Protein AF-A0A3N5TPE9-F1 (afdb_monomer_lite)

Structure (mmCIF, N/CA/C/O backbone):
data_AF-A0A3N5TPE9-F1
#
_entry.id   AF-A0A3N5TPE9-F1
#
loop_
_atom_site.group_PDB
_atom_site.id
_atom_site.type_symbol
_atom_site.label_atom_id
_atom_site.label_alt_id
_atom_site.label_comp_id
_atom_site.label_asym_id
_atom_site.label_entity_id
_atom_site.label_seq_id
_atom_site.pdbx_PDB_ins_code
_atom_site.Cartn_x
_atom_site.Cartn_y
_atom_site.Cartn_z
_atom_site.occupancy
_atom_site.B_iso_or_equiv
_atom_site.auth_seq_id
_atom_site.auth_comp_id
_atom_site.auth_asym_id
_atom_site.auth_atom_id
_atom_site.pdbx_PDB_model_num
ATOM 1 N N . GLY A 1 1 ? 5.278 -2.633 16.145 1.00 64.94 1 GLY A N 1
ATOM 2 C CA . GLY A 1 1 ? 4.215 -2.114 15.272 1.00 64.94 1 GLY A CA 1
ATOM 3 C C . GLY A 1 1 ? 4.598 -0.727 14.835 1.00 64.94 1 GLY A C 1
ATOM 4 O O . GLY A 1 1 ? 4.338 0.206 15.578 1.00 64.94 1 GLY A O 1
ATOM 5 N N . ASP A 1 2 ? 5.278 -0.616 13.697 1.00 87.12 2 ASP A N 1
ATOM 6 C CA . ASP A 1 2 ? 5.661 0.682 13.139 1.00 87.12 2 ASP A CA 1
ATOM 7 C C . ASP A 1 2 ? 4.779 0.991 11.929 1.00 87.12 2 ASP A C 1
ATOM 9 O O . ASP A 1 2 ? 3.727 1.596 12.103 1.00 87.12 2 ASP A O 1
ATOM 13 N N . THR A 1 3 ? 5.069 0.436 10.752 1.00 92.31 3 THR A N 1
ATOM 14 C CA . THR A 1 3 ? 4.098 0.395 9.647 1.00 92.31 3 THR A CA 1
ATOM 15 C C . THR A 1 3 ? 2.907 -0.497 10.004 1.00 92.31 3 THR A C 1
ATOM 17 O O . THR A 1 3 ? 3.073 -1.562 10.609 1.00 92.31 3 THR A O 1
ATOM 20 N N . CYS A 1 4 ? 1.691 -0.073 9.648 1.00 97.31 4 CYS A N 1
ATOM 21 C CA . CYS A 1 4 ? 0.500 -0.894 9.834 1.00 97.31 4 CYS A CA 1
ATOM 22 C C . CYS A 1 4 ? 0.614 -2.219 9.067 1.00 97.31 4 CYS A C 1
ATOM 24 O O . CYS A 1 4 ? 0.850 -2.229 7.859 1.00 97.31 4 CYS A O 1
ATOM 26 N N . GLY A 1 5 ? 0.399 -3.341 9.763 1.00 97.81 5 GLY A N 1
ATOM 27 C CA . GLY A 1 5 ? 0.522 -4.677 9.175 1.00 97.81 5 GLY A CA 1
ATOM 28 C C . GLY A 1 5 ? -0.431 -4.914 8.001 1.00 97.81 5 GLY A C 1
ATOM 29 O O . GLY A 1 5 ? -0.053 -5.578 7.042 1.00 97.81 5 GLY A O 1
ATOM 30 N N . ALA A 1 6 ? -1.627 -4.319 8.029 1.00 98.12 6 ALA A N 1
ATOM 31 C CA . ALA A 1 6 ? -2.589 -4.406 6.933 1.00 98.12 6 ALA A CA 1
ATOM 32 C C . ALA A 1 6 ? -2.110 -3.670 5.670 1.00 98.12 6 ALA A C 1
ATOM 34 O O . ALA A 1 6 ? -2.244 -4.190 4.562 1.00 98.12 6 ALA A O 1
ATOM 35 N N . VAL A 1 7 ? -1.495 -2.492 5.834 1.00 97.88 7 VAL A N 1
ATOM 36 C CA . VAL A 1 7 ? -0.905 -1.723 4.725 1.00 97.88 7 VAL A CA 1
ATOM 37 C C . VAL A 1 7 ? 0.259 -2.502 4.120 1.00 97.88 7 VAL A C 1
ATOM 39 O O . VAL A 1 7 ? 0.278 -2.732 2.913 1.00 97.88 7 VAL A O 1
ATOM 42 N N . SER A 1 8 ? 1.186 -2.977 4.959 1.00 97.69 8 SER A N 1
ATOM 43 C CA . SER A 1 8 ? 2.323 -3.786 4.510 1.00 97.69 8 SER A CA 1
ATOM 44 C C . SER A 1 8 ? 1.872 -5.063 3.802 1.00 97.69 8 SER A C 1
ATOM 46 O O . SER A 1 8 ? 2.349 -5.356 2.710 1.00 97.69 8 SER A O 1
ATOM 48 N N . GLY A 1 9 ? 0.922 -5.801 4.383 1.00 98.06 9 GLY A N 1
ATOM 49 C CA . GLY A 1 9 ? 0.377 -7.021 3.787 1.00 98.06 9 GLY A CA 1
ATOM 50 C C . GLY A 1 9 ? -0.272 -6.768 2.427 1.00 98.06 9 GLY A C 1
ATOM 51 O O . GLY A 1 9 ? -0.049 -7.532 1.494 1.00 98.06 9 GLY A O 1
ATOM 52 N N . SER A 1 10 ? -0.992 -5.655 2.283 1.00 98.38 10 SER A N 1
ATOM 53 C CA . SER A 1 10 ? -1.613 -5.259 1.013 1.00 98.38 10 SER A CA 1
ATOM 54 C C . SER A 1 10 ? -0.573 -4.938 -0.059 1.00 98.38 10 SER A C 1
ATOM 56 O O . SER A 1 10 ? -0.678 -5.425 -1.182 1.00 98.38 10 SER A O 1
ATOM 58 N N . VAL A 1 11 ? 0.471 -4.174 0.286 1.00 97.50 11 VAL A N 1
ATOM 59 C CA . VAL A 1 11 ? 1.579 -3.871 -0.638 1.00 97.50 11 VAL A CA 1
ATOM 60 C C . VAL A 1 11 ? 2.282 -5.153 -1.084 1.00 97.50 11 VAL A C 1
ATOM 62 O O . VAL A 1 11 ? 2.547 -5.316 -2.273 1.00 97.50 11 VAL A O 1
ATOM 65 N N . LEU A 1 12 ? 2.546 -6.079 -0.158 1.00 97.62 12 LEU A N 1
ATOM 66 C CA . LEU A 1 12 ? 3.177 -7.362 -0.473 1.00 97.62 12 LEU A CA 1
ATOM 67 C C . LEU A 1 12 ? 2.289 -8.239 -1.364 1.00 97.62 12 LEU A C 1
ATOM 69 O O . LEU A 1 12 ? 2.790 -8.809 -2.330 1.00 97.62 12 LEU A O 1
ATOM 73 N N . ALA A 1 13 ? 0.985 -8.316 -1.086 1.00 98.19 13 ALA A N 1
ATOM 74 C CA . ALA A 1 13 ? 0.041 -9.099 -1.882 1.00 98.19 13 ALA A CA 1
ATOM 75 C C . ALA A 1 13 ? -0.053 -8.582 -3.326 1.00 98.19 13 ALA A C 1
ATOM 77 O O . ALA A 1 13 ? 0.072 -9.356 -4.272 1.00 98.19 13 ALA A O 1
ATOM 78 N N . VAL A 1 14 ? -0.195 -7.265 -3.508 1.00 98.25 14 VAL A N 1
ATOM 79 C CA . VAL A 1 14 ? -0.195 -6.645 -4.842 1.00 98.25 14 VAL A CA 1
ATOM 80 C C . VAL A 1 14 ? 1.173 -6.805 -5.512 1.00 98.25 14 VAL A C 1
ATOM 82 O O . VAL A 1 14 ? 1.252 -7.066 -6.711 1.00 98.25 14 VAL A O 1
ATOM 85 N N . GLY A 1 15 ? 2.261 -6.703 -4.745 1.00 96.88 15 GLY A N 1
ATOM 86 C CA . GLY A 1 15 ? 3.629 -6.918 -5.218 1.00 96.88 15 GLY A CA 1
ATOM 87 C C . GLY A 1 15 ? 3.886 -8.329 -5.739 1.00 96.88 15 GLY A C 1
ATOM 88 O O . GLY A 1 15 ? 4.592 -8.478 -6.731 1.00 96.88 15 GLY A O 1
ATOM 89 N N . ALA A 1 16 ? 3.273 -9.348 -5.139 1.00 96.50 16 ALA A N 1
ATOM 90 C CA . ALA A 1 16 ? 3.388 -10.730 -5.599 1.00 96.50 16 ALA A CA 1
ATOM 91 C C . ALA A 1 16 ? 2.752 -10.963 -6.982 1.00 96.50 16 ALA A C 1
ATOM 93 O O . ALA A 1 16 ? 3.169 -11.872 -7.693 1.00 96.50 16 ALA A O 1
ATOM 94 N N . VAL A 1 17 ? 1.769 -10.144 -7.371 1.00 96.62 17 VAL A N 1
ATOM 95 C CA . VAL A 1 17 ? 1.078 -10.251 -8.668 1.00 96.62 17 VAL A CA 1
ATOM 96 C C . VAL A 1 17 ? 1.683 -9.301 -9.699 1.00 96.62 17 VAL A C 1
ATOM 98 O O . VAL A 1 17 ? 2.024 -9.706 -10.808 1.00 96.62 17 VAL A O 1
ATOM 101 N N . HIS A 1 18 ? 1.843 -8.028 -9.334 1.00 95.62 18 HIS A N 1
ATOM 102 C CA . HIS A 1 18 ? 2.205 -6.967 -10.277 1.00 95.62 18 HIS A CA 1
ATOM 103 C C . HIS A 1 18 ? 3.663 -6.524 -10.192 1.00 95.62 18 HIS A C 1
ATOM 105 O O . HIS A 1 18 ? 4.101 -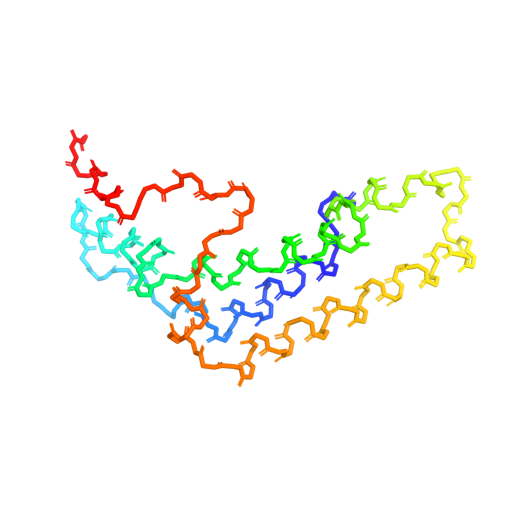5.753 -11.047 1.00 95.62 18 HIS A O 1
ATOM 111 N N . GLY A 1 19 ? 4.419 -6.985 -9.193 1.00 92.88 19 GLY A N 1
ATOM 112 C CA . GLY A 1 19 ? 5.810 -6.600 -8.967 1.00 92.88 19 GLY A CA 1
ATOM 113 C C . GLY A 1 19 ? 6.788 -7.068 -10.044 1.00 92.88 19 GLY A C 1
ATOM 114 O O . GLY A 1 19 ? 6.421 -7.574 -11.106 1.00 92.88 19 GLY A O 1
ATOM 115 N N . ARG A 1 20 ? 8.078 -6.852 -9.774 1.00 89.88 20 ARG A N 1
ATOM 116 C CA . ARG A 1 20 ? 9.152 -7.330 -10.652 1.00 89.88 20 ARG A CA 1
ATOM 117 C C . ARG A 1 20 ? 9.272 -8.846 -10.528 1.00 89.88 20 ARG A C 1
ATOM 119 O O . ARG A 1 20 ? 9.470 -9.348 -9.428 1.00 89.88 20 ARG A O 1
ATOM 126 N N . SER A 1 21 ? 9.204 -9.542 -11.658 1.00 85.94 21 SER A N 1
ATOM 127 C CA . SER A 1 21 ? 9.455 -10.985 -11.752 1.00 85.94 21 SER A CA 1
ATOM 128 C C . SER A 1 21 ? 10.941 -11.323 -11.897 1.00 85.94 21 SER A C 1
ATOM 130 O O . SER A 1 21 ? 11.347 -12.440 -11.593 1.00 85.94 21 SER A O 1
ATOM 132 N N . SER A 1 22 ? 11.754 -10.370 -12.360 1.00 87.06 22 SER A N 1
ATOM 133 C CA . SER A 1 22 ? 13.193 -10.528 -12.578 1.00 87.06 22 SER A CA 1
ATOM 134 C C . SER A 1 22 ? 13.950 -9.216 -12.344 1.00 87.06 22 SER A C 1
ATOM 136 O O . SER A 1 22 ? 13.367 -8.126 -12.290 1.00 87.06 22 SER A O 1
ATOM 138 N N . LEU A 1 23 ? 15.266 -9.333 -12.167 1.00 84.31 23 LEU A N 1
ATOM 139 C CA . LEU A 1 23 ? 16.191 -8.200 -12.167 1.00 84.31 23 LEU A CA 1
ATOM 140 C C . LEU A 1 23 ? 16.536 -7.799 -13.615 1.00 84.31 23 LEU A C 1
ATOM 142 O O . LEU A 1 23 ? 16.371 -8.621 -14.517 1.00 84.31 23 LEU A O 1
ATOM 146 N N . PRO A 1 24 ? 17.008 -6.560 -13.857 1.00 83.25 24 PRO A N 1
ATOM 147 C CA . PRO A 1 24 ? 17.570 -6.191 -15.155 1.00 83.25 24 PRO A CA 1
ATOM 148 C C . PRO A 1 24 ? 18.713 -7.140 -15.543 1.00 83.25 24 PRO A C 1
ATOM 150 O O . PRO A 1 24 ? 19.563 -7.439 -14.709 1.00 83.25 24 PRO A O 1
ATOM 153 N N . GLU A 1 25 ? 18.732 -7.598 -16.796 1.00 87.06 25 GLU A N 1
ATOM 154 C CA . GLU A 1 25 ? 19.787 -8.486 -17.322 1.00 87.06 25 GLU A CA 1
ATOM 155 C C . GLU A 1 25 ? 21.067 -7.727 -17.702 1.00 87.06 25 GLU A C 1
ATOM 157 O O . GLU A 1 25 ? 22.145 -8.310 -17.777 1.00 87.06 25 GLU A O 1
ATOM 162 N N . VAL A 1 26 ? 20.944 -6.421 -17.946 1.00 85.69 26 VAL A N 1
ATOM 163 C CA . VAL A 1 26 ? 22.068 -5.519 -18.214 1.00 85.69 26 VAL A CA 1
ATOM 164 C C . VAL A 1 26 ? 22.682 -5.024 -16.905 1.00 85.69 26 VAL A C 1
ATOM 166 O O . VAL A 1 26 ? 21.994 -4.924 -15.889 1.00 85.69 26 VAL A O 1
ATOM 169 N N . GLU A 1 27 ? 23.965 -4.666 -16.941 1.00 88.12 27 GLU A N 1
ATOM 170 C CA . GLU A 1 27 ? 24.700 -4.105 -15.802 1.00 88.12 27 GLU A CA 1
ATOM 171 C C . GLU A 1 27 ? 24.998 -2.604 -15.987 1.00 88.12 27 GLU A C 1
ATOM 173 O O . GLU A 1 27 ? 24.778 -2.009 -17.044 1.00 88.12 27 GLU A O 1
ATOM 178 N N . GLY A 1 28 ? 25.497 -1.956 -14.934 1.00 87.62 28 GLY A N 1
ATOM 179 C CA . GLY A 1 28 ? 25.945 -0.564 -14.993 1.00 87.62 28 GLY A CA 1
ATOM 180 C C . GLY A 1 28 ? 24.816 0.457 -15.192 1.00 87.62 28 GLY A C 1
ATOM 181 O O . GLY A 1 28 ? 23.687 0.282 -14.730 1.00 87.62 28 GLY A O 1
ATOM 182 N N . LYS A 1 29 ? 25.133 1.579 -15.849 1.00 86.50 29 LYS A N 1
ATOM 183 C CA . LYS A 1 29 ? 24.220 2.733 -15.983 1.00 86.50 29 LYS A CA 1
ATOM 184 C C . LYS A 1 29 ? 22.934 2.401 -16.750 1.00 86.50 29 LYS A C 1
ATOM 186 O O . LYS A 1 29 ? 21.882 2.971 -16.461 1.00 86.50 29 LYS A O 1
ATOM 191 N N . GLU A 1 30 ? 23.001 1.466 -17.691 1.00 85.44 30 GLU A N 1
ATOM 192 C CA . GLU A 1 30 ? 21.846 1.028 -18.481 1.00 85.44 30 GLU A CA 1
ATOM 193 C C . GLU A 1 30 ? 20.838 0.255 -17.623 1.00 85.44 30 GLU A C 1
ATOM 195 O O . GLU A 1 30 ? 19.636 0.508 -17.713 1.00 85.44 30 GLU A O 1
ATOM 200 N N . ALA A 1 31 ? 21.322 -0.586 -16.703 1.00 87.06 31 ALA A N 1
ATOM 201 C CA . ALA A 1 31 ? 20.495 -1.294 -15.725 1.00 87.06 31 ALA A CA 1
ATOM 202 C C . ALA A 1 31 ? 19.713 -0.343 -14.823 1.00 87.06 31 ALA A C 1
ATOM 204 O O . ALA A 1 31 ? 18.522 -0.539 -14.574 1.00 87.06 31 ALA A O 1
ATOM 205 N N . VAL A 1 32 ? 20.384 0.711 -14.355 1.00 86.25 32 VAL A N 1
ATOM 206 C CA . VAL A 1 32 ? 19.779 1.739 -13.504 1.00 86.25 32 VAL A CA 1
ATOM 207 C C . VAL A 1 32 ? 18.683 2.479 -14.262 1.00 86.25 32 VAL A C 1
ATOM 209 O O . VAL A 1 32 ? 17.588 2.656 -13.727 1.00 86.25 32 VAL A O 1
ATOM 212 N N . LYS A 1 33 ? 18.943 2.868 -15.516 1.00 85.44 33 LYS A N 1
ATOM 213 C CA . LYS A 1 33 ? 17.959 3.558 -16.357 1.00 85.44 33 LYS A CA 1
ATOM 214 C C . LYS A 1 33 ? 16.740 2.675 -16.637 1.00 85.44 33 LYS A C 1
ATOM 216 O O . LYS A 1 33 ? 15.615 3.117 -16.420 1.00 85.44 33 LYS A O 1
ATOM 221 N N . TYR A 1 34 ? 16.961 1.421 -17.028 1.00 85.69 34 TYR A N 1
ATOM 222 C CA . TYR A 1 34 ? 15.885 0.459 -17.264 1.00 85.69 34 TYR A CA 1
ATOM 223 C C . TYR A 1 34 ? 15.050 0.213 -15.998 1.00 85.69 34 TYR A C 1
ATOM 225 O O . TYR A 1 34 ? 13.820 0.247 -16.033 1.00 85.69 34 TYR A O 1
ATOM 233 N N . ALA A 1 35 ? 15.702 0.024 -14.846 1.00 88.06 35 ALA A N 1
ATOM 234 C CA . ALA A 1 35 ? 15.010 -0.143 -13.571 1.00 88.06 35 ALA A CA 1
ATOM 235 C C . ALA A 1 35 ? 14.195 1.100 -13.189 1.00 88.06 35 ALA A C 1
ATOM 237 O O . ALA A 1 35 ? 13.080 0.969 -12.684 1.00 88.06 35 ALA A O 1
ATOM 238 N N . ALA A 1 36 ? 14.727 2.298 -13.430 1.00 87.06 36 ALA A N 1
ATOM 239 C CA . ALA A 1 36 ? 14.021 3.539 -13.158 1.00 87.06 36 ALA A CA 1
ATOM 240 C C . ALA A 1 36 ? 12.785 3.703 -14.057 1.00 87.06 36 ALA A C 1
ATOM 242 O O . ALA A 1 36 ? 11.721 4.048 -13.549 1.00 87.06 36 ALA A O 1
ATOM 243 N N . GLU A 1 37 ? 12.877 3.374 -15.347 1.00 87.50 37 GLU A N 1
ATOM 244 C CA . GLU A 1 37 ? 11.729 3.375 -16.265 1.00 87.50 37 GLU A CA 1
ATOM 245 C C . GLU A 1 37 ? 10.655 2.368 -15.828 1.00 87.50 37 GLU A C 1
ATOM 247 O O . GLU A 1 37 ? 9.486 2.726 -15.720 1.00 87.50 37 GLU A O 1
ATOM 252 N N . GLN A 1 38 ? 11.045 1.144 -15.462 1.00 89.62 38 GLN A N 1
ATOM 253 C CA . GLN A 1 38 ? 10.120 0.118 -14.963 1.00 89.62 38 GLN A CA 1
ATOM 254 C C . GLN A 1 38 ? 9.406 0.524 -13.662 1.00 89.62 38 GLN A C 1
ATOM 256 O O . GLN A 1 38 ? 8.240 0.188 -13.447 1.00 89.62 38 GLN A O 1
ATOM 261 N N . LEU A 1 39 ? 10.095 1.222 -12.755 1.00 89.81 39 LEU A N 1
ATOM 262 C CA . LEU A 1 39 ? 9.529 1.613 -11.463 1.00 89.81 39 LEU A CA 1
ATOM 263 C C . LEU A 1 39 ? 8.717 2.909 -11.536 1.00 89.81 39 LEU A C 1
ATOM 265 O O . LEU A 1 39 ? 7.629 2.968 -10.960 1.00 89.81 39 LEU A O 1
ATOM 269 N N . TYR A 1 40 ? 9.235 3.928 -12.221 1.00 89.12 40 TYR A N 1
ATOM 270 C CA . TYR A 1 40 ? 8.737 5.305 -12.159 1.00 89.12 40 TYR A CA 1
ATOM 271 C C . TYR A 1 40 ? 8.127 5.824 -13.467 1.00 89.12 40 TYR A C 1
ATOM 273 O O . TYR A 1 40 ? 7.483 6.881 -13.458 1.00 89.12 40 TYR A O 1
ATOM 281 N N . GLY A 1 41 ? 8.305 5.095 -14.573 1.00 88.38 41 GLY A N 1
ATOM 282 C CA . GLY A 1 41 ? 7.756 5.429 -15.885 1.00 88.38 41 GLY A CA 1
ATOM 283 C C . GLY A 1 41 ? 6.228 5.439 -15.919 1.00 88.38 41 GLY A C 1
ATOM 284 O O . GLY A 1 41 ? 5.555 5.368 -14.891 1.00 88.38 41 GLY A O 1
ATOM 285 N N . LYS A 1 42 ? 5.658 5.558 -17.117 1.00 90.75 42 LYS A N 1
ATOM 286 C CA . LYS A 1 42 ? 4.207 5.569 -17.347 1.00 90.75 42 LYS A CA 1
ATOM 287 C C . LYS A 1 42 ? 3.913 4.690 -18.570 1.00 90.75 42 LYS A C 1
ATOM 289 O O . LYS A 1 42 ? 3.890 5.212 -19.684 1.00 90.75 42 LYS A O 1
ATOM 294 N N . PRO A 1 43 ? 3.792 3.363 -18.393 1.00 92.56 43 PRO A N 1
ATOM 295 C CA . PRO A 1 43 ? 3.529 2.653 -17.134 1.00 92.56 43 PRO A CA 1
ATOM 296 C C . PRO A 1 43 ? 4.747 2.489 -16.197 1.00 92.56 43 PRO A C 1
ATOM 298 O O . PRO A 1 43 ? 5.863 2.285 -16.663 1.00 92.56 43 PRO A O 1
ATOM 301 N N . GLY A 1 44 ? 4.528 2.536 -14.875 1.00 91.88 44 GLY A N 1
ATOM 302 C CA . GLY A 1 44 ? 5.547 2.301 -13.840 1.00 91.88 44 GLY A CA 1
ATOM 303 C C . GLY A 1 44 ? 4.992 1.656 -12.562 1.00 91.88 44 GLY A C 1
ATOM 304 O O . GLY A 1 44 ? 3.943 2.049 -12.048 1.00 91.88 44 GLY A O 1
ATOM 305 N N . LEU A 1 45 ? 5.700 0.658 -12.022 1.00 93.31 45 LEU A N 1
ATOM 306 C CA . LEU A 1 45 ? 5.215 -0.193 -10.923 1.00 93.31 45 LEU A CA 1
ATOM 307 C C . LEU A 1 45 ? 4.901 0.560 -9.628 1.00 93.31 45 LEU A C 1
ATOM 309 O O . LEU A 1 45 ? 3.953 0.209 -8.925 1.00 93.31 45 LEU A O 1
ATOM 313 N N . TYR A 1 46 ? 5.664 1.602 -9.290 1.00 92.19 46 TYR A N 1
ATOM 314 C CA . TYR A 1 46 ? 5.423 2.338 -8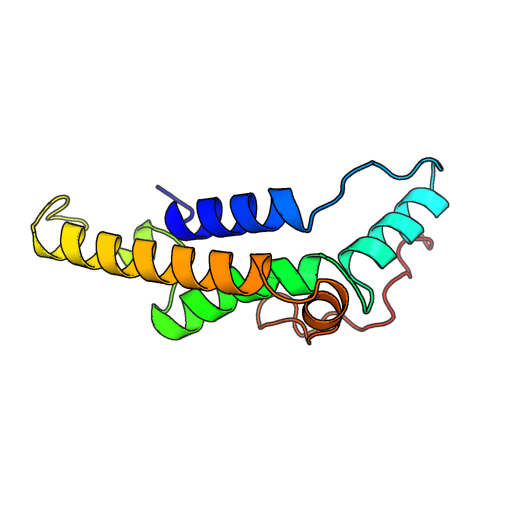.049 1.00 92.19 46 TYR A CA 1
ATOM 315 C C . TYR A 1 46 ? 4.082 3.067 -8.075 1.00 92.19 46 TYR A C 1
ATOM 317 O O . TYR A 1 46 ? 3.491 3.236 -7.016 1.00 92.19 46 TYR A O 1
ATOM 325 N N . ARG A 1 47 ? 3.538 3.406 -9.250 1.00 92.81 47 ARG A N 1
ATOM 326 C CA . ARG A 1 47 ? 2.198 4.008 -9.377 1.00 92.81 47 ARG A CA 1
ATOM 327 C C . ARG A 1 47 ? 1.091 3.051 -8.932 1.00 92.81 47 ARG A C 1
ATOM 329 O O . ARG A 1 47 ? 0.062 3.495 -8.432 1.00 92.81 47 ARG A O 1
ATOM 336 N N . ILE A 1 48 ? 1.322 1.741 -9.028 1.00 95.56 48 ILE A N 1
ATOM 337 C CA . ILE A 1 48 ? 0.415 0.716 -8.499 1.00 95.56 48 ILE A CA 1
ATOM 338 C C . ILE A 1 48 ? 0.463 0.726 -6.969 1.00 95.56 48 ILE A C 1
ATOM 340 O O . ILE A 1 48 ? -0.541 0.978 -6.307 1.00 95.56 48 ILE A O 1
ATOM 344 N N . PHE A 1 49 ? 1.648 0.495 -6.395 1.00 94.12 49 PHE A N 1
ATOM 345 C CA . PHE A 1 49 ? 1.803 0.344 -4.943 1.00 94.12 49 PHE A CA 1
ATOM 346 C C . PHE A 1 49 ? 1.481 1.619 -4.181 1.00 94.12 49 PHE A C 1
ATOM 348 O O . PHE A 1 49 ? 0.999 1.561 -3.053 1.00 94.12 49 PHE A O 1
ATOM 355 N N . ASN A 1 50 ? 1.718 2.771 -4.804 1.00 92.88 50 ASN A N 1
ATOM 356 C CA . ASN A 1 50 ? 1.481 4.067 -4.205 1.00 92.88 50 ASN A CA 1
ATOM 357 C C . ASN A 1 50 ? -0.005 4.350 -3.941 1.00 92.88 50 ASN A C 1
ATOM 359 O O . ASN A 1 50 ? -0.318 5.143 -3.060 1.00 92.88 50 ASN A O 1
ATOM 363 N N . GLN A 1 51 ? -0.926 3.661 -4.615 1.00 95.25 51 GLN A N 1
ATOM 364 C CA . GLN A 1 51 ? -2.361 3.814 -4.361 1.00 95.25 51 GLN A CA 1
ATOM 365 C C . GLN A 1 51 ? -2.763 3.319 -2.963 1.00 95.25 51 GLN A C 1
ATOM 367 O O . GLN A 1 51 ? -3.644 3.905 -2.343 1.00 95.25 51 GLN A O 1
ATOM 372 N N . ILE A 1 52 ? -2.101 2.286 -2.430 1.00 96.75 52 ILE A N 1
ATOM 373 C CA . ILE A 1 52 ? -2.467 1.656 -1.151 1.00 96.75 52 ILE A CA 1
ATOM 374 C C . ILE A 1 52 ? -2.264 2.604 0.044 1.00 96.75 52 ILE A C 1
ATOM 376 O O . ILE A 1 52 ? -3.245 2.900 0.729 1.00 96.75 52 ILE A O 1
ATOM 380 N N . PRO A 1 53 ? -1.043 3.107 0.331 1.00 95.56 53 PRO A N 1
ATOM 381 C CA . PRO A 1 53 ? -0.836 3.982 1.477 1.00 95.56 53 PRO A CA 1
ATOM 382 C C . PRO A 1 53 ? -1.587 5.307 1.328 1.00 95.56 53 PRO A C 1
ATOM 384 O O . PRO A 1 53 ? -2.058 5.821 2.335 1.00 95.56 53 PRO A O 1
ATOM 387 N N . ASN A 1 54 ? -1.759 5.832 0.108 1.00 95.81 54 ASN A N 1
ATOM 388 C CA . ASN A 1 54 ? -2.515 7.068 -0.104 1.00 95.81 54 ASN A CA 1
ATOM 389 C C . ASN A 1 54 ? -4.006 6.889 0.199 1.00 95.81 54 ASN A C 1
ATOM 391 O O . ASN A 1 54 ? -4.545 7.666 0.977 1.00 95.81 54 ASN A O 1
ATOM 395 N N . ARG A 1 5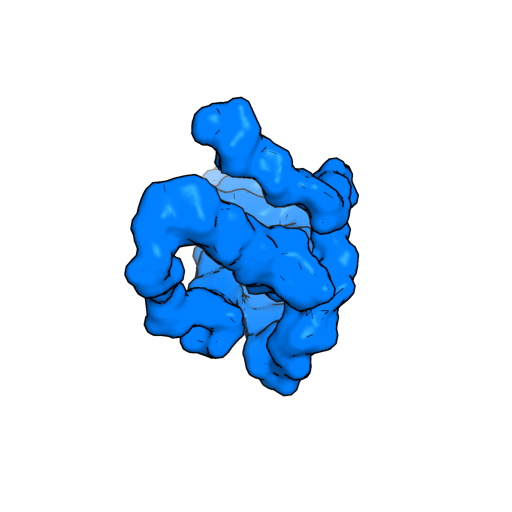5 ? -4.651 5.826 -0.304 1.00 96.38 55 ARG A N 1
ATOM 396 C CA . ARG A 1 55 ? -6.067 5.536 0.000 1.00 96.38 55 ARG A CA 1
ATOM 397 C C . ARG A 1 55 ? -6.297 5.260 1.488 1.00 96.38 55 ARG A C 1
ATOM 399 O O . ARG A 1 55 ? -7.291 5.700 2.057 1.00 96.38 55 ARG A O 1
ATOM 406 N N . ILE A 1 56 ? -5.369 4.558 2.142 1.00 97.12 56 ILE A N 1
ATOM 407 C CA . ILE A 1 56 ? -5.451 4.325 3.591 1.00 97.12 56 ILE A CA 1
ATOM 408 C C . ILE A 1 56 ? -5.263 5.631 4.365 1.00 97.12 56 ILE A C 1
ATOM 410 O O . ILE A 1 56 ? -6.037 5.900 5.278 1.00 97.12 56 ILE A O 1
ATOM 414 N N . SER A 1 57 ? -4.282 6.458 4.000 1.00 95.88 57 SER A N 1
ATOM 415 C CA . SER A 1 57 ? -4.055 7.749 4.657 1.00 95.88 57 SER A CA 1
ATOM 416 C C . SER A 1 57 ? -5.217 8.717 4.440 1.00 95.88 57 SER A C 1
ATOM 418 O O . SER A 1 57 ? -5.554 9.459 5.352 1.00 95.88 57 SER A O 1
ATOM 420 N N . GLU A 1 58 ? -5.856 8.696 3.271 1.00 95.88 58 GLU A N 1
ATOM 421 C CA . GLU A 1 58 ? -7.047 9.496 2.975 1.00 95.88 58 GLU A CA 1
ATOM 422 C C . GLU A 1 58 ? -8.220 9.118 3.892 1.00 95.88 58 GLU A C 1
ATOM 424 O O . GLU A 1 58 ? -8.900 9.991 4.426 1.00 95.88 58 GLU A O 1
ATOM 429 N N . LYS A 1 59 ? -8.425 7.817 4.135 1.00 97.00 59 LYS A N 1
ATOM 430 C CA . LYS A 1 59 ? -9.543 7.322 4.953 1.00 97.00 59 LYS A CA 1
ATOM 431 C C . LYS A 1 59 ? -9.273 7.335 6.461 1.00 97.00 59 LYS A C 1
ATOM 433 O O . LYS A 1 59 ? -10.182 7.605 7.241 1.00 97.00 59 LYS A O 1
ATOM 438 N N . TYR A 1 60 ? -8.051 7.013 6.882 1.00 96.94 60 TYR A N 1
ATOM 439 C CA . TYR A 1 60 ? -7.687 6.805 8.291 1.00 96.94 60 TYR A CA 1
ATOM 440 C C . TYR A 1 60 ? -6.688 7.839 8.833 1.00 96.94 60 TYR A C 1
ATOM 442 O O . TYR A 1 60 ? -6.304 7.765 10.000 1.00 96.94 60 TYR A O 1
ATOM 450 N N . GLY A 1 61 ? -6.241 8.788 8.010 1.00 95.81 61 GLY A N 1
ATOM 451 C CA . GLY A 1 61 ? -5.315 9.866 8.374 1.00 95.81 61 GLY A CA 1
ATOM 452 C C . GLY A 1 61 ? -3.839 9.463 8.401 1.00 95.81 61 GLY A C 1
ATOM 453 O O . GLY A 1 61 ? -2.977 10.275 8.075 1.00 95.81 61 GLY A O 1
ATOM 454 N N . HIS A 1 62 ? -3.533 8.212 8.752 1.00 96.06 62 HIS A N 1
ATOM 455 C CA . HIS A 1 62 ? -2.164 7.729 8.939 1.00 96.06 62 HIS A CA 1
ATOM 456 C C . HIS A 1 62 ? -1.948 6.340 8.326 1.00 96.06 62 HIS A C 1
ATOM 458 O O . HIS A 1 62 ? -2.885 5.621 7.994 1.00 96.06 62 HIS A O 1
ATOM 464 N N . THR A 1 63 ? -0.685 5.933 8.203 1.00 96.06 63 THR A N 1
ATOM 465 C CA . THR A 1 63 ? -0.294 4.577 7.765 1.00 96.06 63 THR A CA 1
ATOM 466 C C . THR A 1 63 ? 0.562 3.841 8.798 1.00 96.06 63 THR A C 1
ATOM 468 O O . THR A 1 63 ? 0.744 2.622 8.709 1.00 96.06 63 THR A O 1
ATOM 471 N N . LEU A 1 64 ? 1.066 4.554 9.809 1.00 96.81 64 LEU A N 1
ATOM 472 C CA . LEU A 1 64 ? 1.804 3.971 10.920 1.00 96.81 64 LEU A CA 1
ATOM 473 C C . LEU A 1 64 ? 0.832 3.454 11.981 1.00 96.81 64 LEU A C 1
ATOM 475 O O . LEU A 1 64 ? -0.081 4.157 12.408 1.00 96.81 64 LEU A O 1
ATOM 479 N N . CYS A 1 65 ? 1.062 2.222 12.436 1.00 97.12 65 CYS A N 1
ATOM 480 C CA . CYS A 1 65 ? 0.252 1.549 13.448 1.00 97.12 65 CYS A CA 1
ATOM 481 C C . CYS A 1 65 ? 0.136 2.400 14.718 1.00 97.12 65 CYS A C 1
ATOM 483 O O . CYS A 1 65 ? -0.962 2.604 15.217 1.00 97.12 65 CYS A O 1
ATOM 485 N N . ARG A 1 66 ? 1.255 2.973 15.181 1.00 94.94 66 ARG A N 1
ATOM 486 C CA . ARG A 1 66 ? 1.302 3.821 16.383 1.00 94.94 66 ARG A CA 1
ATOM 487 C C . ARG A 1 66 ? 0.378 5.043 16.317 1.00 94.94 66 ARG A C 1
ATOM 489 O O . ARG A 1 66 ? -0.176 5.422 17.344 1.00 94.94 66 ARG A O 1
ATOM 496 N N . ASP A 1 67 ? 0.214 5.630 15.134 1.00 96.44 67 ASP A N 1
ATOM 497 C CA . ASP A 1 67 ? -0.583 6.844 14.945 1.00 96.44 67 ASP A CA 1
ATOM 498 C C . ASP A 1 67 ? -2.059 6.474 14.785 1.00 96.44 67 ASP A C 1
ATOM 500 O O . ASP A 1 67 ? -2.919 7.023 15.475 1.00 96.44 67 ASP A O 1
ATOM 504 N N . LEU A 1 68 ? -2.326 5.447 13.970 1.00 96.94 68 LEU A N 1
ATOM 505 C CA . LEU A 1 68 ? -3.647 4.845 13.772 1.00 96.94 68 LEU A CA 1
ATOM 506 C C . LEU A 1 68 ? -4.287 4.385 15.089 1.00 96.94 68 LEU A C 1
ATOM 508 O O . LEU A 1 68 ? -5.488 4.546 15.290 1.00 96.94 68 LEU A O 1
ATOM 512 N N . THR A 1 69 ? -3.494 3.819 16.001 1.00 96.19 69 THR A N 1
ATOM 513 C CA . THR A 1 69 ? -3.985 3.275 17.275 1.00 96.19 69 THR A CA 1
ATOM 514 C C . THR A 1 69 ? -3.709 4.183 18.473 1.00 96.19 69 THR A C 1
ATOM 516 O O . THR A 1 69 ? -3.879 3.749 19.614 1.00 96.19 69 THR A O 1
ATOM 519 N N . SER A 1 70 ? -3.287 5.430 18.247 1.00 95.62 70 SER A N 1
ATOM 520 C CA . SER A 1 70 ? -2.834 6.353 19.300 1.00 95.62 70 SER A CA 1
ATOM 521 C C . SER A 1 70 ? -3.858 6.545 20.428 1.00 95.62 70 SER A C 1
ATOM 523 O O . SER A 1 70 ? -3.479 6.564 21.600 1.00 95.62 70 SER A O 1
ATOM 525 N N . LYS A 1 71 ? -5.160 6.570 20.101 1.00 96.62 71 LYS A N 1
ATOM 526 C CA . LYS A 1 71 ? -6.274 6.656 21.068 1.00 96.62 71 LYS A CA 1
ATOM 527 C C . LYS A 1 71 ? -6.250 5.543 22.129 1.00 96.62 71 LYS A C 1
ATOM 529 O O . LYS A 1 71 ? -6.676 5.769 23.257 1.00 96.62 71 LYS A O 1
ATOM 534 N N . TRP A 1 72 ? -5.758 4.351 21.788 1.00 96.81 72 TRP A N 1
ATOM 535 C CA . TRP A 1 72 ? -5.768 3.177 22.671 1.00 96.81 72 TRP A CA 1
ATOM 536 C C . TRP A 1 72 ? -4.399 2.849 23.260 1.00 96.81 72 TRP A C 1
ATOM 538 O O . TRP A 1 72 ? -4.210 1.756 23.785 1.00 96.81 72 TRP A O 1
ATOM 548 N N . LYS A 1 73 ? -3.439 3.779 23.208 1.00 93.44 73 LYS A N 1
ATOM 549 C CA . LYS A 1 73 ? -2.074 3.541 23.696 1.00 93.44 73 LYS A CA 1
ATOM 550 C C . LYS A 1 73 ? -2.018 3.046 25.150 1.00 93.44 73 LYS A C 1
ATOM 552 O O . LYS A 1 73 ? -1.203 2.186 25.454 1.00 93.44 73 LYS A O 1
ATOM 557 N N . GLU A 1 74 ? -2.908 3.536 26.009 1.00 96.75 74 GLU A N 1
ATOM 558 C CA . GLU A 1 74 ? -2.998 3.126 27.422 1.00 96.75 74 GLU A CA 1
ATOM 559 C C . GLU A 1 74 ? -4.007 1.984 27.659 1.00 96.75 74 GLU A C 1
ATOM 561 O O . GLU A 1 74 ? -4.136 1.470 28.764 1.00 96.75 74 GLU A O 1
ATOM 566 N N . THR A 1 75 ? -4.757 1.588 26.626 1.00 95.94 75 THR A N 1
ATOM 567 C CA . THR A 1 75 ? -5.870 0.623 26.706 1.00 95.94 75 THR A CA 1
ATOM 568 C C . THR A 1 75 ? -5.831 -0.382 25.551 1.00 95.94 75 THR A C 1
ATOM 570 O O . THR A 1 75 ? -6.856 -0.736 24.957 1.00 95.94 75 THR A O 1
ATOM 573 N N . TRP A 1 76 ? -4.624 -0.838 25.204 1.00 94.06 76 TRP A N 1
ATOM 574 C CA . TRP A 1 76 ? -4.411 -1.818 24.141 1.00 94.06 76 TRP A CA 1
ATOM 575 C C . TRP A 1 76 ? -5.290 -3.055 24.330 1.00 94.06 76 TRP A C 1
ATOM 577 O O . TRP A 1 76 ? -5.591 -3.469 25.446 1.00 94.06 76 TRP A O 1
ATOM 587 N N . LEU A 1 77 ? -5.670 -3.666 23.205 1.00 91.06 77 LEU A N 1
ATOM 588 C CA . LEU A 1 77 ? -6.483 -4.890 23.161 1.00 91.06 77 LEU A CA 1
ATOM 589 C C . LEU A 1 77 ? -7.900 -4.744 23.742 1.00 91.06 77 LEU A C 1
ATOM 591 O O . LEU A 1 77 ? -8.605 -5.741 23.894 1.00 91.06 77 LEU A O 1
ATOM 595 N N . CYS A 1 78 ? -8.369 -3.520 23.992 1.00 97.31 78 CYS A N 1
ATOM 596 C CA . CYS A 1 78 ? -9.785 -3.295 24.242 1.00 97.31 78 CYS A CA 1
ATOM 597 C C . CYS A 1 78 ? -10.626 -3.600 22.987 1.00 97.31 78 CYS A C 1
ATOM 599 O O . CYS A 1 78 ? -10.136 -3.624 21.852 1.00 97.31 78 CYS A O 1
ATOM 601 N N . ARG A 1 79 ? -11.931 -3.813 23.190 1.00 97.81 79 ARG A N 1
ATOM 602 C CA . ARG A 1 79 ? -12.868 -4.162 22.113 1.00 97.81 79 ARG A CA 1
ATOM 603 C C . ARG A 1 79 ? -12.864 -3.138 20.976 1.00 97.81 79 ARG A C 1
ATOM 605 O O . ARG A 1 79 ? -12.878 -3.531 19.816 1.00 97.81 79 ARG A O 1
ATOM 612 N N . GLU A 1 80 ? -12.836 -1.846 21.296 1.00 98.06 80 GLU A N 1
ATOM 613 C CA . GLU A 1 80 ? -12.831 -0.781 20.284 1.00 98.06 80 GLU A CA 1
ATOM 614 C C . GLU A 1 80 ? -11.583 -0.832 19.401 1.00 98.06 80 GLU A C 1
ATOM 616 O O . GLU A 1 80 ? -11.702 -0.797 18.180 1.00 98.06 80 GLU A O 1
ATOM 621 N N . HIS A 1 81 ? -10.405 -0.990 20.009 1.00 96.94 81 HIS A N 1
ATOM 622 C CA . HIS A 1 81 ? -9.147 -1.143 19.285 1.00 96.94 81 HIS A CA 1
ATOM 623 C C . HIS A 1 81 ? -9.186 -2.344 18.326 1.00 96.94 81 HIS A C 1
ATOM 625 O O . HIS A 1 81 ? -8.797 -2.231 17.164 1.00 96.94 81 HIS A O 1
ATOM 631 N N . ALA A 1 82 ? -9.684 -3.494 18.794 1.00 97.25 82 ALA A N 1
ATOM 632 C CA . ALA A 1 82 ? -9.780 -4.696 17.968 1.00 97.25 82 ALA A CA 1
ATOM 633 C C . ALA A 1 82 ? -10.735 -4.509 16.775 1.00 97.25 82 ALA A C 1
ATOM 635 O O . ALA A 1 82 ? -10.415 -4.929 15.663 1.00 97.25 82 ALA A O 1
ATOM 636 N N . LEU A 1 83 ? -11.882 -3.854 16.987 1.00 98.06 83 LEU A N 1
ATOM 637 C CA . LEU A 1 83 ? -12.841 -3.558 15.919 1.00 98.06 83 LEU A CA 1
ATOM 638 C C . LEU A 1 83 ? -12.272 -2.568 14.899 1.00 98.06 83 LEU A C 1
ATOM 640 O O . LEU A 1 83 ? -12.388 -2.811 13.703 1.00 98.06 83 LEU A O 1
ATOM 644 N N . TYR A 1 84 ? -11.591 -1.518 15.357 1.00 97.75 84 TYR A N 1
ATOM 645 C CA . TYR A 1 84 ? -10.927 -0.560 14.475 1.00 97.75 84 TYR A CA 1
ATOM 646 C C . TYR A 1 84 ? -9.875 -1.236 13.585 1.00 97.75 84 TYR A C 1
ATOM 648 O O . TYR A 1 84 ? -9.895 -1.079 12.364 1.00 97.75 84 TYR A O 1
ATOM 656 N N . CYS A 1 85 ? -8.988 -2.043 14.180 1.00 97.50 85 CYS A N 1
ATOM 657 C CA . CYS A 1 85 ? -7.975 -2.776 13.424 1.00 97.50 85 CYS A CA 1
ATOM 658 C C . CYS A 1 85 ? -8.603 -3.768 12.438 1.00 97.50 85 CYS A C 1
ATOM 660 O O . CYS A 1 85 ? -8.125 -3.878 11.313 1.00 97.50 85 CYS A O 1
ATOM 662 N N . ARG A 1 86 ? -9.683 -4.463 12.820 1.00 98.19 86 ARG A N 1
ATOM 663 C CA . ARG A 1 86 ? -10.425 -5.352 11.913 1.00 98.19 86 ARG A CA 1
ATOM 664 C C . ARG A 1 86 ? -10.954 -4.593 10.697 1.00 98.19 86 ARG A C 1
ATOM 666 O O . ARG A 1 86 ? -10.771 -5.064 9.579 1.00 98.19 86 ARG A O 1
ATOM 673 N N . ASP A 1 87 ? -11.587 -3.443 10.902 1.00 98.25 87 ASP A N 1
ATOM 674 C CA . ASP A 1 87 ? -12.174 -2.667 9.806 1.00 98.25 87 ASP A CA 1
ATOM 675 C C . ASP A 1 87 ? -11.082 -2.136 8.863 1.00 98.25 87 ASP A C 1
ATOM 677 O O . ASP A 1 87 ? -11.222 -2.221 7.645 1.00 98.25 87 ASP A O 1
ATOM 681 N N . LEU A 1 88 ? -9.947 -1.690 9.414 1.00 98.19 88 LEU A N 1
ATOM 682 C CA . LEU A 1 88 ? -8.769 -1.297 8.635 1.00 98.19 88 LEU A CA 1
ATOM 683 C C . LEU A 1 88 ? -8.187 -2.474 7.831 1.00 98.19 88 LEU A C 1
ATOM 685 O O . LEU A 1 88 ? -7.843 -2.308 6.662 1.00 98.19 88 LEU A O 1
ATOM 689 N N . ILE A 1 89 ? -8.098 -3.670 8.426 1.00 98.56 89 ILE A N 1
ATOM 690 C CA . ILE A 1 89 ? -7.632 -4.889 7.741 1.00 98.56 89 ILE A CA 1
ATOM 691 C C . ILE A 1 89 ? -8.532 -5.226 6.551 1.00 98.56 89 ILE A C 1
ATOM 693 O O . ILE A 1 89 ? -8.021 -5.501 5.465 1.00 98.56 89 ILE A O 1
ATOM 697 N N . VAL A 1 90 ? -9.854 -5.198 6.745 1.00 98.62 90 VAL A N 1
ATOM 698 C CA . VAL A 1 90 ? -10.826 -5.488 5.681 1.00 98.62 90 VAL A CA 1
ATOM 699 C C . VAL A 1 90 ? -10.717 -4.462 4.556 1.00 98.62 90 VAL A C 1
ATOM 701 O O . VAL A 1 90 ? -10.693 -4.849 3.389 1.00 98.62 90 VAL A O 1
ATOM 704 N N . GLU A 1 91 ? -10.583 -3.177 4.888 1.00 98.50 91 GLU A N 1
ATOM 705 C CA . GLU A 1 91 ? -10.395 -2.130 3.882 1.00 98.50 91 GLU A CA 1
ATOM 706 C C . GLU A 1 91 ? -9.129 -2.362 3.055 1.00 98.50 91 GLU A C 1
ATOM 708 O O . GLU A 1 91 ? -9.175 -2.367 1.826 1.00 98.50 91 GLU A O 1
ATOM 713 N N . ALA A 1 92 ? -7.993 -2.580 3.721 1.00 98.50 92 ALA A N 1
ATOM 714 C CA . ALA A 1 92 ? -6.716 -2.768 3.047 1.00 98.50 92 ALA A CA 1
ATOM 715 C C . ALA A 1 92 ? -6.747 -4.007 2.132 1.00 98.50 92 ALA A C 1
ATOM 717 O O . ALA A 1 92 ? -6.298 -3.942 0.986 1.00 98.50 92 ALA A O 1
ATOM 718 N N . ALA A 1 93 ? -7.367 -5.099 2.592 1.00 98.69 93 ALA A N 1
ATOM 719 C CA . ALA A 1 93 ? -7.592 -6.293 1.783 1.00 98.69 93 ALA A CA 1
ATOM 720 C C . ALA A 1 93 ? -8.484 -6.017 0.560 1.00 98.69 93 ALA A C 1
ATOM 722 O O . ALA A 1 93 ? -8.189 -6.512 -0.527 1.00 98.69 93 ALA A O 1
ATOM 723 N N . GLY A 1 94 ? -9.533 -5.201 0.708 1.00 98.69 94 GLY A N 1
ATOM 724 C CA . GLY A 1 94 ? -10.384 -4.766 -0.402 1.00 98.69 94 GLY A CA 1
ATOM 725 C C . GLY A 1 94 ? -9.612 -3.968 -1.454 1.00 98.69 94 GLY A C 1
ATOM 726 O O . GLY A 1 94 ? -9.697 -4.279 -2.641 1.00 98.69 94 GLY A O 1
ATOM 727 N N . ILE A 1 95 ? -8.785 -3.008 -1.020 1.00 98.50 95 ILE A N 1
ATOM 728 C CA . ILE A 1 95 ? -7.894 -2.246 -1.911 1.00 98.50 95 ILE A CA 1
ATOM 729 C C . ILE A 1 95 ? -6.930 -3.194 -2.635 1.00 98.50 95 ILE A C 1
ATOM 731 O O . ILE A 1 95 ? -6.749 -3.087 -3.845 1.00 98.50 95 ILE A O 1
ATOM 735 N N . ALA A 1 96 ? -6.312 -4.135 -1.917 1.00 98.69 96 ALA A N 1
ATOM 736 C CA . ALA A 1 96 ? -5.391 -5.094 -2.517 1.00 98.69 96 ALA A CA 1
ATOM 737 C C . ALA A 1 96 ? -6.080 -5.967 -3.574 1.00 98.69 96 ALA A C 1
ATOM 739 O O . ALA A 1 96 ? -5.539 -6.132 -4.664 1.00 98.69 96 ALA A O 1
ATOM 740 N N . ALA A 1 97 ? -7.274 -6.489 -3.278 1.00 98.62 97 ALA A N 1
ATOM 741 C CA . ALA A 1 97 ? -8.050 -7.300 -4.213 1.00 98.62 97 ALA A CA 1
ATOM 742 C C . ALA A 1 97 ? -8.413 -6.515 -5.483 1.00 98.62 97 ALA A C 1
ATOM 744 O O . ALA A 1 97 ? -8.216 -7.019 -6.586 1.00 98.62 97 ALA A O 1
ATOM 745 N N . GLU A 1 98 ? -8.872 -5.270 -5.334 1.00 98.50 98 GLU A N 1
ATOM 746 C CA . GLU A 1 98 ? -9.163 -4.374 -6.458 1.00 98.50 98 GLU A CA 1
ATOM 747 C C . GLU A 1 98 ? -7.927 -4.182 -7.349 1.00 98.50 98 GLU A C 1
ATOM 749 O O . GLU A 1 98 ? -8.001 -4.363 -8.564 1.00 98.50 98 GLU A O 1
ATOM 754 N N . LEU A 1 99 ? -6.770 -3.875 -6.752 1.00 98.19 99 LEU A N 1
ATOM 755 C CA . LEU A 1 99 ? -5.534 -3.654 -7.503 1.00 98.19 99 LEU A CA 1
ATOM 756 C C . LEU A 1 99 ? -5.012 -4.936 -8.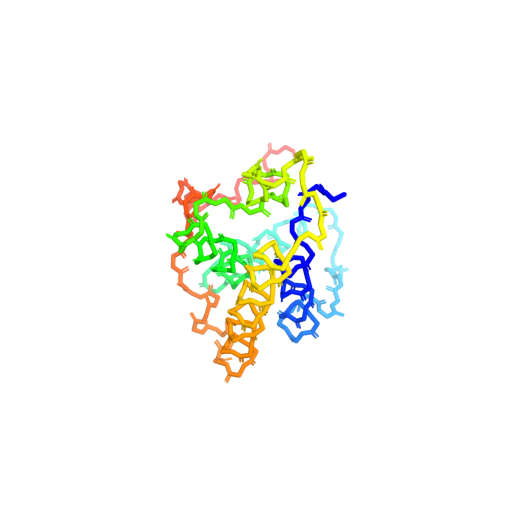168 1.00 98.19 99 LEU A C 1
ATOM 758 O O . LEU A 1 99 ? -4.514 -4.884 -9.288 1.00 98.19 99 LEU A O 1
ATOM 762 N N . ILE A 1 100 ? -5.132 -6.088 -7.504 1.00 98.44 100 ILE A N 1
ATOM 763 C CA . ILE A 1 100 ? -4.734 -7.393 -8.055 1.00 98.44 100 ILE A CA 1
ATOM 764 C C . ILE A 1 100 ? -5.570 -7.751 -9.287 1.00 98.44 100 ILE A C 1
ATOM 766 O O . ILE A 1 100 ? -5.017 -8.243 -10.266 1.00 98.44 100 ILE A O 1
ATOM 770 N N . LEU A 1 101 ? -6.881 -7.504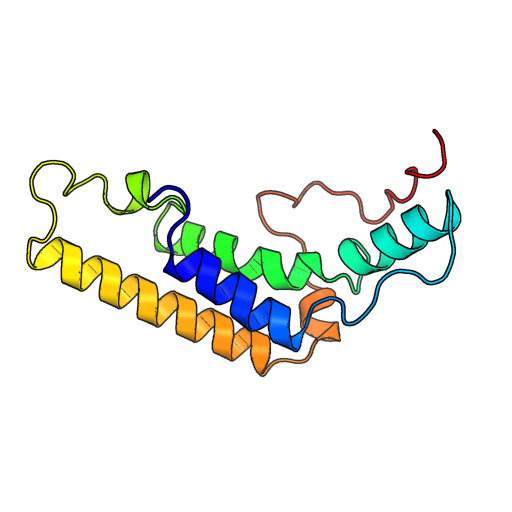 -9.241 1.00 98.25 101 LEU A N 1
ATOM 771 C CA . LEU A 1 101 ? -7.820 -7.889 -10.300 1.00 98.25 101 LEU A CA 1
ATOM 772 C C . LEU A 1 101 ? -7.925 -6.868 -11.444 1.00 98.25 101 LEU A C 1
ATOM 774 O O . LEU A 1 101 ? -8.559 -7.158 -12.456 1.00 98.25 101 LEU A O 1
ATOM 778 N N . SER A 1 102 ? -7.329 -5.685 -11.295 1.00 97.69 102 SER A N 1
ATOM 779 C CA . SER A 1 102 ? -7.330 -4.640 -12.324 1.00 97.69 102 SER A CA 1
ATOM 780 C C . SER A 1 102 ? -6.192 -4.813 -13.335 1.00 97.69 102 SER A C 1
ATOM 782 O O . SER A 1 102 ? -5.190 -5.481 -13.066 1.00 97.69 102 SER A O 1
ATOM 784 N N . ASP A 1 103 ? -6.316 -4.157 -14.493 1.00 97.06 103 ASP A N 1
ATOM 785 C CA . ASP A 1 103 ? -5.260 -4.153 -15.505 1.00 97.06 103 ASP A CA 1
ATOM 786 C C . ASP A 1 103 ? -3.987 -3.460 -14.994 1.00 97.06 103 ASP A C 1
ATOM 788 O O . ASP A 1 103 ? -3.998 -2.318 -14.518 1.00 97.06 103 ASP A O 1
ATOM 792 N N . LYS A 1 104 ? -2.857 -4.158 -15.125 1.00 95.06 104 LYS A N 1
ATOM 793 C CA . LYS A 1 104 ? -1.560 -3.682 -14.640 1.00 95.06 104 LYS A CA 1
ATOM 794 C C . LYS A 1 104 ? -1.132 -2.386 -15.327 1.00 95.06 104 LYS A C 1
ATOM 796 O O . LYS A 1 104 ? -0.603 -1.507 -14.651 1.00 95.06 104 LYS A O 1
ATOM 801 N N . ASN A 1 105 ? -1.321 -2.262 -16.642 1.00 94.31 105 ASN A N 1
ATOM 802 C CA . ASN A 1 105 ? -0.842 -1.107 -17.402 1.00 94.31 105 ASN A CA 1
ATOM 803 C C . ASN A 1 105 ? -1.681 0.138 -17.119 1.00 94.31 105 ASN A C 1
ATOM 805 O O . ASN A 1 105 ? -1.124 1.231 -17.001 1.00 94.31 105 ASN A O 1
ATOM 809 N N . GLU A 1 106 ? -2.992 -0.026 -16.949 1.00 96.06 106 GLU A N 1
ATOM 810 C CA . GLU A 1 106 ? -3.886 1.046 -16.521 1.00 96.06 106 GLU A CA 1
ATOM 811 C C . GLU A 1 106 ? -3.478 1.565 -15.138 1.00 96.06 106 GLU A C 1
ATOM 813 O O . GLU A 1 106 ? -3.200 2.757 -14.975 1.00 96.06 106 GLU A O 1
ATOM 818 N N . LEU A 1 107 ? -3.345 0.670 -14.150 1.00 95.00 107 LEU A N 1
ATOM 819 C CA . LEU A 1 107 ? -2.917 1.039 -12.799 1.00 95.00 107 LEU A CA 1
ATOM 820 C C . LEU A 1 107 ? -1.537 1.701 -12.793 1.00 95.00 107 LEU A C 1
ATOM 822 O O . LEU A 1 107 ? -1.332 2.706 -12.112 1.00 95.00 107 LEU A O 1
ATOM 826 N N . ALA A 1 108 ? -0.598 1.150 -13.560 1.00 93.94 108 ALA A N 1
ATOM 827 C CA . ALA A 1 108 ? 0.758 1.658 -13.680 1.00 93.94 108 ALA A CA 1
ATOM 828 C C . ALA A 1 108 ? 0.837 2.980 -14.456 1.00 93.94 108 ALA A C 1
ATOM 830 O O . ALA A 1 108 ? 1.894 3.597 -14.469 1.00 93.94 108 ALA A O 1
ATOM 831 N N . SER A 1 109 ? -0.242 3.438 -15.091 1.00 93.44 109 SER A N 1
ATOM 832 C CA . SER A 1 109 ? -0.282 4.715 -15.817 1.00 93.44 109 SER A CA 1
ATOM 833 C C . SER A 1 109 ? -0.978 5.836 -15.040 1.00 93.44 109 SER A C 1
ATOM 835 O O . SER A 1 109 ? -0.979 6.988 -15.486 1.00 93.44 109 SER A O 1
ATOM 837 N N . LYS A 1 110 ? -1.536 5.528 -13.862 1.00 91.50 110 LYS A N 1
ATOM 838 C CA . LYS A 1 110 ? -2.156 6.511 -12.966 1.00 91.50 110 LYS A CA 1
ATOM 839 C C . LYS A 1 110 ? -1.130 7.535 -12.439 1.00 91.50 110 LYS A C 1
ATOM 841 O O . LYS A 1 110 ? 0.076 7.255 -12.386 1.00 91.50 110 LYS A O 1
ATOM 846 N N . PRO A 1 111 ? -1.574 8.748 -12.059 1.00 89.19 111 PRO A N 1
ATOM 847 C CA . PRO A 1 111 ? -0.701 9.717 -11.403 1.00 89.19 111 PRO A CA 1
ATOM 848 C C . PRO A 1 111 ? -0.157 9.162 -10.080 1.00 89.19 111 PRO A C 1
ATOM 850 O O . PRO A 1 111 ? -0.769 8.306 -9.442 1.00 89.19 111 PRO A O 1
ATOM 853 N N . PHE A 1 112 ? 1.008 9.661 -9.676 1.00 88.31 112 PHE A N 1
ATOM 854 C CA . PHE A 1 112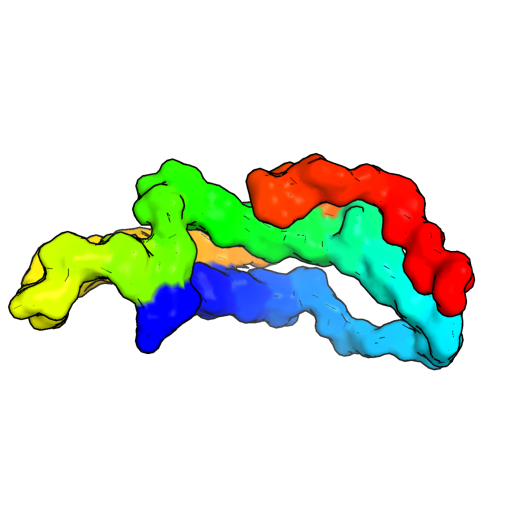 ? 1.517 9.439 -8.329 1.00 88.31 112 PHE A CA 1
ATOM 855 C C . PHE A 1 112 ? 0.639 10.165 -7.305 1.00 88.31 112 PHE A C 1
ATOM 857 O O . PHE A 1 112 ? 0.122 11.243 -7.590 1.00 88.31 112 PHE A O 1
ATOM 864 N N . GLY A 1 113 ? 0.483 9.573 -6.124 1.00 84.62 113 GLY A N 1
ATOM 865 C CA . GLY A 1 113 ? -0.148 10.211 -4.974 1.00 84.62 113 GLY A CA 1
ATOM 866 C C . GLY A 1 113 ? 0.844 11.015 -4.130 1.00 84.62 113 GLY A C 1
ATOM 867 O O . GLY A 1 113 ? 2.025 11.132 -4.467 1.00 84.62 113 GLY A O 1
ATOM 868 N N . ALA A 1 114 ? 0.356 11.538 -3.003 1.00 81.56 114 ALA A N 1
ATOM 869 C CA . ALA A 1 114 ? 0.936 12.676 -2.285 1.00 81.56 114 ALA A CA 1
ATOM 870 C C . ALA A 1 114 ? 2.436 12.568 -1.967 1.00 81.56 114 ALA A C 1
ATOM 872 O O . ALA A 1 114 ? 3.196 13.520 -2.112 1.00 81.56 114 ALA A O 1
ATOM 873 N N . ASN A 1 115 ? 2.912 11.391 -1.569 1.00 73.94 115 ASN A N 1
ATOM 874 C CA . ASN A 1 115 ? 4.308 11.205 -1.168 1.00 73.94 115 ASN A CA 1
ATOM 875 C C . ASN A 1 115 ? 5.319 11.229 -2.336 1.00 73.94 115 ASN A C 1
ATOM 877 O O . ASN A 1 115 ? 6.519 11.297 -2.082 1.00 73.94 115 ASN A O 1
ATOM 881 N N . VAL A 1 116 ? 4.864 11.141 -3.591 1.00 80.81 116 VAL A N 1
ATOM 882 C CA . VAL A 1 116 ? 5.708 11.175 -4.806 1.00 80.81 116 VAL A CA 1
ATOM 883 C C . VAL A 1 116 ? 5.089 12.004 -5.945 1.00 80.81 116 VAL A C 1
ATOM 885 O O . VAL A 1 116 ? 5.548 11.938 -7.082 1.00 80.81 116 VAL A O 1
ATOM 888 N N . GLU A 1 117 ? 4.078 12.824 -5.653 1.00 78.62 117 GLU A N 1
ATOM 889 C CA . GLU A 1 117 ? 3.309 13.600 -6.643 1.00 78.62 117 GLU A CA 1
ATOM 890 C C . GLU A 1 117 ? 4.162 14.588 -7.458 1.00 78.62 117 GLU A C 1
ATOM 892 O O . GLU A 1 117 ? 3.850 14.888 -8.607 1.00 78.62 117 GLU A O 1
ATOM 897 N N . ASN A 1 118 ? 5.283 15.042 -6.891 1.00 79.62 118 ASN A N 1
ATOM 898 C CA . ASN A 1 118 ? 6.195 16.005 -7.513 1.00 79.62 118 ASN A CA 1
ATOM 899 C C . ASN A 1 118 ? 7.292 15.354 -8.374 1.00 79.62 118 ASN A C 1
ATOM 901 O O . ASN A 1 118 ? 8.171 16.052 -8.892 1.00 79.62 118 ASN A O 1
ATOM 905 N N . LEU A 1 119 ? 7.282 14.025 -8.522 1.00 76.25 119 LEU A N 1
ATOM 906 C CA . LEU A 1 119 ? 8.239 13.332 -9.376 1.00 76.25 119 LEU A CA 1
ATOM 907 C C . LEU A 1 119 ? 7.946 13.670 -10.847 1.00 76.25 119 LEU A C 1
ATOM 909 O O . LEU A 1 119 ? 6.942 13.240 -11.414 1.00 76.25 119 LEU A O 1
ATOM 913 N N . LYS A 1 120 ? 8.826 14.464 -11.469 1.00 68.69 120 LYS A N 1
ATOM 914 C CA . LYS A 1 120 ? 8.707 14.835 -12.887 1.00 68.69 120 LYS A CA 1
ATOM 915 C C . LYS A 1 120 ? 8.774 13.573 -13.751 1.00 68.69 120 LYS A C 1
ATOM 917 O O . LYS A 1 120 ? 9.683 12.766 -13.573 1.00 68.69 120 LYS A O 1
ATOM 922 N N . GLU A 1 121 ? 7.868 13.443 -14.727 1.00 63.56 121 GLU A N 1
ATOM 923 C CA . GLU A 1 121 ? 7.779 12.265 -15.615 1.00 63.56 121 GLU A CA 1
ATOM 924 C C . GLU A 1 121 ? 9.089 11.971 -16.387 1.00 63.56 121 GLU A C 1
ATOM 926 O O . GLU A 1 121 ? 9.266 10.875 -16.907 1.00 63.56 121 GLU A O 1
ATOM 931 N N . THR A 1 122 ? 10.032 12.919 -16.425 1.00 53.66 122 THR A N 1
ATOM 932 C CA . THR A 1 122 ? 11.297 12.853 -17.169 1.00 53.66 122 THR A CA 1
ATOM 933 C C . THR A 1 122 ? 12.557 12.548 -16.350 1.00 53.66 122 THR A C 1
ATOM 935 O O . THR A 1 122 ? 13.647 12.581 -16.917 1.00 53.66 122 THR A O 1
ATOM 938 N N . SER A 1 123 ? 12.499 12.225 -15.053 1.00 47.97 123 SER A N 1
ATOM 939 C CA . SER A 1 123 ? 13.734 12.075 -14.257 1.00 47.97 123 SER A CA 1
ATOM 940 C C . SER A 1 123 ? 14.443 10.714 -14.403 1.00 47.97 123 SER A C 1
ATOM 942 O O . SER A 1 123 ? 14.781 10.072 -13.411 1.00 47.97 123 SER A O 1
ATOM 944 N N . CYS A 1 124 ? 14.756 10.301 -15.630 1.00 48.38 124 CYS A N 1
ATOM 945 C CA . CYS A 1 124 ? 15.891 9.410 -15.894 1.00 48.38 124 CYS A CA 1
ATOM 946 C C . CYS A 1 124 ? 17.151 10.232 -16.235 1.00 48.38 124 CYS A C 1
ATOM 948 O O . CYS A 1 124 ? 17.898 9.905 -17.150 1.00 48.38 124 CYS A O 1
ATOM 950 N N . ASP A 1 125 ? 17.421 11.288 -15.459 1.00 49.12 125 ASP A N 1
ATOM 951 C CA . ASP A 1 125 ? 18.754 11.907 -15.364 1.00 49.12 125 ASP A CA 1
ATOM 952 C C . ASP A 1 125 ? 19.693 11.105 -14.431 1.00 49.12 125 ASP A C 1
ATOM 954 O O . ASP A 1 125 ? 20.841 11.488 -14.212 1.00 49.12 125 ASP A O 1
ATOM 958 N N . LEU A 1 126 ? 19.245 9.948 -13.923 1.00 51.12 126 LEU A N 1
ATOM 959 C CA . LEU A 1 126 ? 20.010 9.040 -13.053 1.00 51.12 126 LEU A CA 1
ATOM 960 C C . LEU A 1 126 ? 21.270 8.439 -13.718 1.00 51.12 126 LEU A C 1
ATOM 962 O O . LEU A 1 126 ? 22.039 7.758 -13.050 1.00 51.12 126 LEU A O 1
ATOM 966 N N . ALA A 1 127 ? 21.514 8.710 -15.007 1.00 40.78 127 ALA A N 1
ATOM 967 C CA . ALA A 1 127 ? 22.736 8.330 -15.723 1.00 40.78 127 ALA A CA 1
ATOM 968 C C . ALA A 1 127 ? 23.836 9.421 -15.732 1.00 40.78 127 ALA A C 1
ATOM 970 O O . ALA A 1 127 ? 24.932 9.173 -16.244 1.00 40.78 127 ALA A O 1
ATOM 971 N N . LYS A 1 128 ? 23.575 10.621 -15.183 1.00 41.53 128 LYS A N 1
ATOM 972 C CA . LYS A 1 128 ? 24.533 11.750 -15.167 1.00 41.53 128 LYS A CA 1
ATOM 973 C C . LYS A 1 128 ? 25.521 11.758 -13.988 1.00 41.53 128 LYS A C 1
ATOM 975 O O . LYS A 1 128 ? 26.344 12.666 -13.923 1.00 41.53 128 LYS A O 1
ATOM 980 N N . GLY A 1 129 ? 25.473 10.761 -13.102 1.00 39.91 129 GLY A N 1
ATOM 981 C CA . GLY A 1 129 ? 26.545 10.447 -12.143 1.00 39.91 129 GLY A CA 1
ATOM 982 C C . GLY A 1 129 ? 27.372 9.292 -12.666 1.00 39.91 129 GLY A C 1
ATOM 983 O O . GLY A 1 129 ? 26.781 8.214 -12.873 1.00 39.91 129 GLY A O 1
#

Radius of gyration: 17.31 Å; chains: 1; bounding box: 39×27×46 Å

Secondary structure (DSSP, 8-state):
--B-HHHHHHHHHHHHHHS-SS--SS-HHHHHHHHHHHHHSSS-HHHHHTHHHHHHHHHHS-SBHHHHTGGGTTSTT-HHHHHHHHHHHHHHHHHHHHHHHS-HHHHHHSPP-TTTTT--TT---TT--

Foldseek 3Di:
DFFQPLLVVLLVLLCVQQNDPDQDPDDDLVSVLVQCCQAQAQLHDVLLSQVLQQVLCVVQVHRTPCVSQVVCPVPPPPPVSVVSSVVSNVVSVVSSVVSNPDDNNVSSRDAGDDVCNPPDNPPPPSSVD

pLDDT: mean 89.83, std 13.06, range [39.91, 98.69]

Sequence (129 aa):
GDTCGAVSGSVLAVGAVHGRSSLPEVEGKEAVKYAAEQLYGKPGLYRIFNQIPNRISEKYGHTLCRDLTSKWKETWLCREHALYCRDLIVEAAGIAAELILSDKNELASKPFGANVENLKETSCDLAKG